Protein AF-A0A1F6D9T3-F1 (afdb_monomer)

Nearest PDB structures (foldseek):
  8p7x-assembly1_y  TM=8.736E-01  e=2.909E-03  Mycoplasmoides pneumoniae M129
  8p8v-assembly1_y  TM=8.612E-01  e=8.980E-03  Mycoplasmoides pneumoniae M129
  7pak-assembly1_y  TM=8.271E-01  e=1.109E-02  Mycoplasmoides pneumoniae M129
  7m4v-assembly1_Z  TM=8.214E-01  e=1.370E-02  Acinetobacter baumannii AB0057
  7uvx-assembly1_Z  TM=8.320E-01  e=2.974E-02  Acinetobacter baumannii AB0057

Organism: NCBI:txid1798490

Radius of gyration: 23.86 Å; Cα contacts (8 Å, |Δi|>4): 48; chains: 1; bounding box: 59×32×56 Å

Solvent-accessible surface area (backbone atoms only — not comparable to full-atom values): 5859 Å² total; per-residue (Å²): 142,74,89,86,68,86,79,54,69,67,64,52,46,67,66,48,68,76,69,69,86,78,81,83,72,71,38,79,41,100,84,69,47,78,25,51,76,101,50,62,28,89,87,76,14,34,45,93,93,38,81,77,41,67,58,70,64,50,52,56,53,49,54,54,50,52,54,50,52,51,50,54,40,63,74,65,70,63,81,78,80,79,78,75,80,81,84,126

Sequence (88 aa):
MVVRMRANRSKTGMRRSHAAISGARLSKCECGANKIPHRACQACGKYNGKVVIDIVARTKREQRRTKRHEK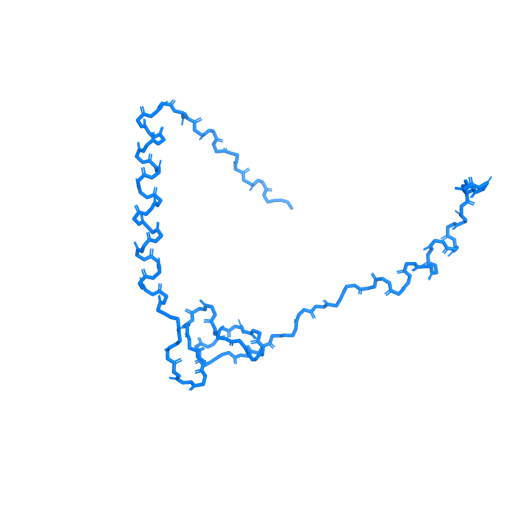ELKESGKETKEKVPEKT

Structure (mmCIF, N/CA/C/O backbone):
data_AF-A0A1F6D9T3-F1
#
_entry.id   AF-A0A1F6D9T3-F1
#
loop_
_atom_site.group_PDB
_atom_site.id
_atom_site.type_symbol
_atom_site.label_atom_id
_atom_site.label_alt_id
_atom_site.label_comp_id
_atom_site.label_asym_id
_atom_site.label_entity_id
_atom_site.label_seq_id
_atom_site.pdbx_PDB_ins_code
_atom_site.Cartn_x
_atom_site.Cartn_y
_atom_site.Cartn_z
_atom_site.occupancy
_atom_site.B_iso_or_equiv
_atom_site.auth_seq_id
_atom_site.auth_comp_id
_atom_site.auth_asym_id
_atom_site.auth_atom_id
_atom_site.pdbx_PDB_model_num
ATOM 1 N N . MET A 1 1 ? 38.006 -13.351 -9.477 1.00 75.94 1 MET A N 1
ATOM 2 C CA . MET A 1 1 ? 37.533 -12.529 -10.616 1.00 75.94 1 MET A CA 1
ATOM 3 C C . MET A 1 1 ? 37.507 -11.076 -10.162 1.00 75.94 1 MET A C 1
ATOM 5 O O . MET A 1 1 ? 36.789 -10.773 -9.221 1.00 75.94 1 MET A O 1
ATOM 9 N N . VAL A 1 2 ? 38.338 -10.211 -10.751 1.00 89.31 2 VAL A N 1
ATOM 10 C CA . VAL A 1 2 ? 38.474 -8.795 -10.353 1.00 89.31 2 VAL A CA 1
ATOM 11 C C . VAL A 1 2 ? 38.075 -7.914 -11.532 1.00 89.31 2 VAL A C 1
ATOM 13 O O . VAL A 1 2 ? 38.406 -8.222 -12.678 1.00 89.31 2 VAL A O 1
ATOM 16 N N . VAL A 1 3 ? 37.346 -6.829 -11.268 1.00 87.19 3 VAL A N 1
ATOM 17 C CA . VAL A 1 3 ? 37.012 -5.836 -12.295 1.00 87.19 3 VAL A CA 1
ATOM 18 C C . VAL A 1 3 ? 38.303 -5.167 -12.756 1.00 87.19 3 VAL A C 1
ATOM 20 O O . VAL A 1 3 ? 38.913 -4.400 -12.021 1.00 87.19 3 VAL A O 1
ATOM 23 N N . ARG A 1 4 ? 38.720 -5.480 -13.982 1.00 92.25 4 ARG A N 1
ATOM 24 C CA . ARG A 1 4 ? 39.999 -5.032 -14.547 1.00 92.25 4 ARG A CA 1
ATOM 25 C C . ARG A 1 4 ? 39.959 -3.610 -15.112 1.00 92.25 4 ARG A C 1
ATOM 27 O O . ARG A 1 4 ? 40.997 -2.970 -15.191 1.00 92.25 4 ARG A O 1
ATOM 34 N N . MET A 1 5 ? 38.782 -3.106 -15.495 1.00 92.31 5 MET A N 1
ATOM 35 C CA . MET A 1 5 ? 38.604 -1.752 -16.038 1.00 92.31 5 MET A CA 1
ATOM 36 C C . MET A 1 5 ? 37.256 -1.146 -15.643 1.00 92.31 5 MET A C 1
ATOM 38 O O . MET A 1 5 ? 36.266 -1.855 -15.444 1.00 92.31 5 MET A O 1
ATOM 42 N N . ARG A 1 6 ? 37.206 0.191 -15.583 1.00 92.00 6 ARG A N 1
ATOM 43 C CA . ARG A 1 6 ? 35.983 0.951 -15.301 1.00 92.00 6 ARG A CA 1
ATOM 44 C C . ARG A 1 6 ? 34.974 0.794 -16.442 1.00 92.00 6 ARG A C 1
ATOM 46 O O . ARG A 1 6 ? 35.297 0.996 -17.607 1.00 92.00 6 ARG A O 1
ATOM 53 N N . ALA A 1 7 ? 33.722 0.490 -16.104 1.00 92.25 7 ALA A N 1
ATOM 54 C CA . ALA A 1 7 ? 32.645 0.463 -17.087 1.00 92.25 7 ALA A CA 1
ATOM 55 C C . ALA A 1 7 ? 32.323 1.883 -17.590 1.00 92.25 7 ALA A C 1
ATOM 57 O O . ALA A 1 7 ? 32.149 2.807 -16.793 1.00 92.25 7 ALA A O 1
ATOM 58 N N . ASN A 1 8 ? 32.196 2.043 -18.911 1.00 95.25 8 ASN A N 1
ATOM 59 C CA . ASN A 1 8 ? 31.762 3.295 -19.533 1.00 95.25 8 ASN A CA 1
ATOM 60 C C . ASN A 1 8 ? 30.344 3.687 -19.045 1.00 95.25 8 ASN A C 1
ATOM 62 O O . ASN A 1 8 ? 29.515 2.820 -18.731 1.00 95.25 8 ASN A O 1
ATOM 66 N N . ARG A 1 9 ? 30.047 4.994 -19.006 1.00 94.94 9 ARG A N 1
ATOM 67 C CA . ARG A 1 9 ? 28.711 5.536 -18.713 1.00 94.94 9 ARG A CA 1
ATOM 68 C C . ARG A 1 9 ? 27.646 4.927 -19.622 1.00 94.94 9 ARG A C 1
ATOM 70 O O . ARG A 1 9 ? 26.623 4.501 -19.102 1.00 94.94 9 ARG A O 1
ATOM 77 N N . SER A 1 10 ? 27.918 4.794 -20.924 1.00 96.38 10 SER A N 1
ATOM 78 C CA . SER A 1 10 ? 26.980 4.179 -21.880 1.00 96.38 10 SER A CA 1
ATOM 79 C C . SER A 1 10 ? 26.616 2.737 -21.489 1.00 96.38 10 SER A C 1
ATOM 81 O O . SER A 1 10 ? 25.444 2.417 -21.307 1.00 96.38 10 SER A O 1
ATOM 83 N N . LYS A 1 11 ? 27.6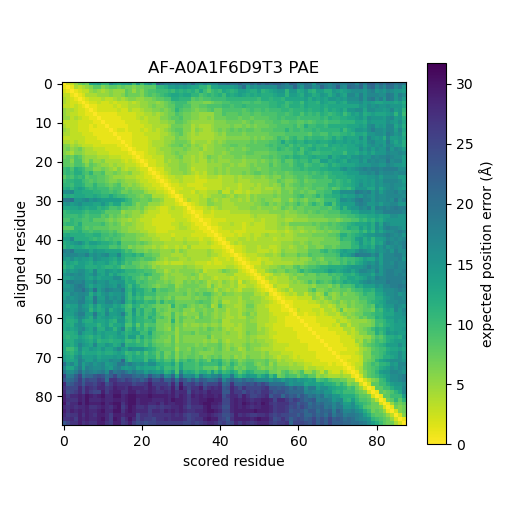20 1.897 -21.187 1.00 94.62 11 LYS A N 1
ATOM 84 C CA . LYS A 1 11 ? 27.420 0.507 -20.730 1.00 94.62 11 LYS A CA 1
ATOM 85 C C . LYS A 1 11 ? 26.639 0.429 -19.413 1.00 94.62 11 LYS A C 1
ATOM 87 O O . LYS A 1 11 ? 25.823 -0.467 -19.216 1.00 94.62 11 LYS A O 1
ATOM 92 N N . THR A 1 12 ? 26.882 1.371 -18.503 1.00 94.50 12 THR A N 1
ATOM 93 C CA . THR A 1 12 ? 26.138 1.457 -17.238 1.00 94.50 12 THR A CA 1
ATOM 94 C C . THR A 1 12 ? 24.688 1.893 -17.467 1.00 94.50 12 THR A C 1
ATOM 96 O O . THR A 1 12 ? 23.791 1.333 -16.840 1.00 94.50 12 THR A O 1
ATOM 99 N N . GLY A 1 13 ? 24.455 2.847 -18.373 1.00 95.75 13 GLY A N 1
ATOM 100 C CA . GLY A 1 13 ? 23.129 3.329 -18.761 1.00 95.75 13 GLY A CA 1
ATOM 101 C C . GLY A 1 13 ? 22.289 2.247 -19.435 1.00 95.75 13 GLY A C 1
ATOM 102 O O . GLY A 1 13 ? 21.178 1.992 -18.989 1.00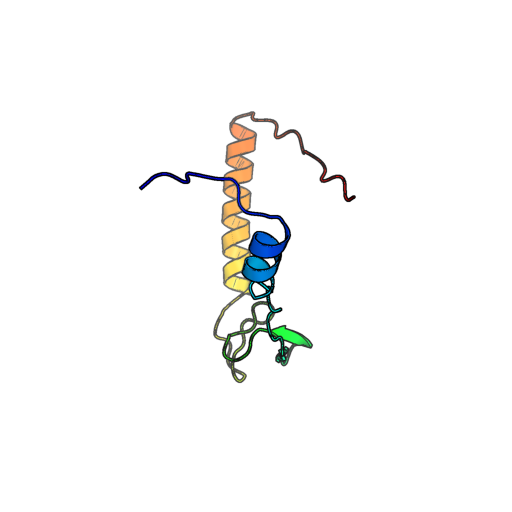 95.75 13 GLY A O 1
ATOM 103 N N . MET A 1 14 ? 22.854 1.528 -20.409 1.00 96.44 14 MET A N 1
ATOM 104 C CA . MET A 1 14 ? 22.197 0.388 -21.069 1.00 96.44 14 MET A CA 1
ATOM 105 C C . MET A 1 14 ? 21.850 -0.737 -20.0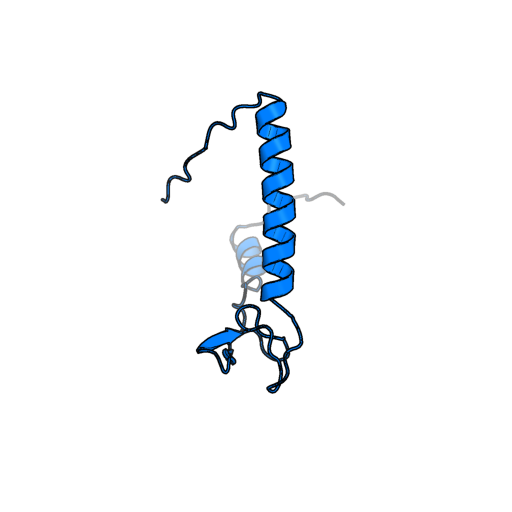92 1.00 96.44 14 MET A C 1
ATOM 107 O O . MET A 1 14 ? 20.822 -1.383 -20.223 1.00 96.44 14 MET A O 1
ATOM 111 N N . ARG A 1 15 ? 22.681 -0.977 -19.073 1.00 94.62 15 ARG A N 1
ATOM 112 C CA . ARG A 1 15 ? 22.339 -1.967 -18.045 1.00 94.62 15 ARG A CA 1
ATOM 113 C C . ARG A 1 15 ? 21.182 -1.495 -17.160 1.00 94.62 15 ARG A C 1
ATOM 115 O O . ARG A 1 15 ? 20.383 -2.307 -16.710 1.00 94.62 15 ARG A O 1
ATOM 122 N N . ARG A 1 16 ? 21.116 -0.194 -16.864 1.00 95.69 16 ARG A N 1
ATOM 123 C CA . ARG A 1 16 ? 20.084 0.400 -15.999 1.00 95.69 16 ARG A CA 1
ATOM 124 C C . ARG A 1 16 ? 18.790 0.757 -16.736 1.00 95.69 16 ARG A C 1
ATOM 126 O O . ARG A 1 16 ? 17.803 1.003 -16.057 1.00 95.69 16 ARG A O 1
ATOM 133 N N . SER A 1 17 ? 18.757 0.751 -18.069 1.00 94.94 17 SER A N 1
ATOM 134 C CA . SER A 1 17 ? 17.559 1.097 -18.855 1.00 94.94 17 SER A CA 1
ATOM 135 C C . SER A 1 17 ? 16.366 0.182 -18.566 1.00 94.94 17 SER A C 1
ATOM 137 O O . SER A 1 17 ? 15.225 0.620 -18.633 1.00 94.94 17 SER A O 1
ATOM 139 N N . HIS A 1 18 ? 16.626 -1.071 -18.194 1.00 93.69 18 HIS A N 1
ATOM 140 C CA . HIS A 1 18 ? 15.595 -2.048 -17.846 1.00 93.69 18 HIS A CA 1
ATOM 141 C C . HIS A 1 18 ? 15.204 -2.024 -16.360 1.00 93.69 18 HIS A C 1
ATOM 143 O O . HIS A 1 18 ? 14.250 -2.687 -15.966 1.00 93.69 18 HIS A O 1
ATOM 149 N N . ALA A 1 19 ? 15.918 -1.267 -15.521 1.00 93.44 19 ALA A N 1
ATOM 150 C CA . ALA A 1 19 ? 15.699 -1.212 -14.076 1.00 93.44 19 ALA A CA 1
ATOM 151 C C . ALA A 1 19 ? 14.642 -0.160 -13.687 1.00 93.44 19 ALA A C 1
ATOM 153 O O . ALA A 1 19 ? 14.843 0.622 -12.757 1.00 93.44 19 ALA A O 1
ATOM 154 N N . ALA A 1 20 ? 13.526 -0.115 -14.418 1.00 94.56 20 ALA A N 1
ATOM 155 C CA . ALA A 1 20 ? 12.420 0.786 -14.119 1.00 94.56 20 ALA A CA 1
ATOM 156 C C . ALA A 1 20 ? 11.532 0.201 -13.009 1.00 94.56 20 ALA A C 1
ATOM 158 O O . ALA A 1 20 ? 11.115 -0.956 -13.073 1.00 94.56 20 ALA A O 1
ATOM 159 N N . ILE A 1 21 ? 11.218 1.007 -11.994 1.00 93.06 21 ILE A N 1
ATOM 160 C CA . ILE A 1 21 ? 10.283 0.623 -10.931 1.00 93.06 21 ILE A CA 1
ATOM 161 C C . ILE A 1 21 ? 8.867 0.941 -11.414 1.00 93.06 21 ILE A C 1
ATOM 163 O O . ILE A 1 21 ? 8.565 2.086 -11.746 1.00 93.06 21 ILE A O 1
ATOM 167 N N . SER A 1 22 ? 7.996 -0.069 -11.456 1.00 92.12 22 SER A N 1
ATOM 168 C CA . SER A 1 22 ? 6.582 0.119 -11.792 1.00 92.12 22 SER A CA 1
ATOM 169 C C . SER A 1 22 ? 5.749 0.417 -10.543 1.00 92.12 22 SER A C 1
ATOM 171 O O . SER A 1 22 ? 5.999 -0.113 -9.460 1.00 92.12 22 SER A O 1
ATOM 173 N N . GLY A 1 23 ? 4.754 1.294 -10.695 1.00 91.25 23 GLY A N 1
ATOM 174 C CA . GLY A 1 23 ? 3.813 1.622 -9.627 1.00 91.25 23 GLY A CA 1
ATOM 175 C C . GLY A 1 23 ? 2.851 0.472 -9.320 1.00 91.25 23 GLY A C 1
ATOM 176 O O . GLY A 1 23 ? 2.522 -0.343 -10.185 1.00 91.25 23 GLY A O 1
ATOM 177 N N . ALA A 1 24 ? 2.358 0.422 -8.083 1.00 90.19 24 ALA A N 1
ATOM 178 C CA . ALA A 1 24 ? 1.340 -0.545 -7.691 1.00 90.19 24 ALA A CA 1
ATOM 179 C C . ALA A 1 24 ? -0.015 -0.219 -8.34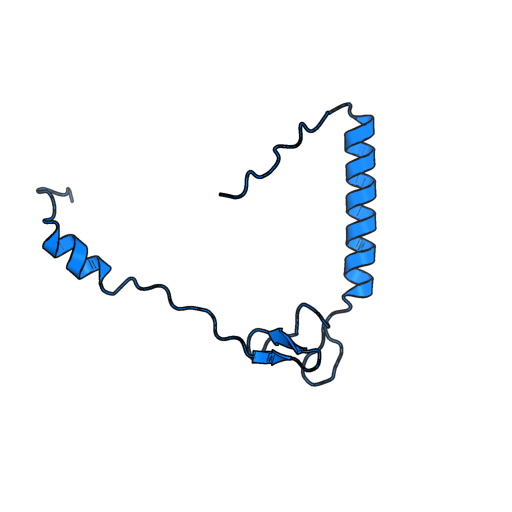1 1.00 90.19 24 ALA A C 1
ATOM 181 O O . ALA A 1 24 ? -0.436 0.937 -8.394 1.00 90.19 24 ALA A O 1
ATOM 182 N N . ARG A 1 25 ? -0.736 -1.254 -8.787 1.00 90.12 25 ARG A N 1
ATOM 183 C CA . ARG A 1 25 ? -2.111 -1.111 -9.283 1.00 90.12 25 ARG A CA 1
ATOM 184 C C . ARG A 1 25 ? -3.078 -1.014 -8.108 1.00 90.12 25 ARG A C 1
ATOM 186 O O . ARG A 1 25 ? -3.132 -1.916 -7.271 1.00 90.12 25 ARG A O 1
ATOM 193 N N . LEU A 1 26 ? -3.853 0.065 -8.070 1.00 91.88 26 LEU A N 1
ATOM 194 C CA . LEU A 1 26 ? -4.856 0.322 -7.041 1.00 91.88 26 LEU A CA 1
ATOM 195 C C . LEU A 1 26 ? -6.262 0.267 -7.643 1.00 91.88 26 LEU A C 1
ATOM 197 O O . LEU A 1 26 ? -6.491 0.682 -8.774 1.00 91.88 26 LEU A O 1
ATOM 201 N N . SER A 1 27 ? -7.202 -0.255 -6.863 1.00 88.25 27 SER A N 1
ATOM 202 C CA . SER A 1 27 ? -8.622 -0.377 -7.197 1.00 88.25 27 SER A CA 1
ATOM 203 C C . SER A 1 27 ? -9.465 0.320 -6.134 1.00 88.25 27 SER A C 1
ATOM 205 O O . SER A 1 27 ? -9.071 0.370 -4.968 1.00 88.25 27 SER A O 1
ATOM 207 N N . LYS A 1 28 ? -10.630 0.850 -6.512 1.00 88.88 28 LYS A N 1
ATOM 208 C CA . LYS A 1 28 ? -11.553 1.451 -5.543 1.00 88.88 28 LYS A CA 1
ATOM 209 C C . LYS A 1 28 ? -12.198 0.357 -4.691 1.00 88.88 28 LYS A C 1
ATOM 211 O O . LYS A 1 28 ? -12.651 -0.669 -5.199 1.00 88.88 28 LYS A O 1
ATOM 216 N N . CYS A 1 29 ? -12.215 0.559 -3.381 1.00 87.75 29 CYS A N 1
ATOM 217 C CA . CYS A 1 29 ? -12.967 -0.266 -2.447 1.00 87.75 29 CYS A CA 1
ATOM 218 C C . CYS A 1 29 ? -14.398 0.264 -2.277 1.00 87.75 29 CYS A C 1
ATOM 220 O O . CYS A 1 29 ? -14.670 1.426 -2.554 1.00 87.75 29 CYS A O 1
ATOM 222 N N . GLU A 1 30 ? -15.287 -0.567 -1.733 1.00 82.81 30 GLU A N 1
ATOM 223 C CA . GLU A 1 30 ? -16.675 -0.224 -1.375 1.00 82.81 30 GLU A CA 1
ATOM 224 C C . GLU A 1 30 ? -16.781 0.982 -0.424 1.00 82.81 30 GLU A C 1
ATOM 226 O O . GLU A 1 30 ? -17.778 1.686 -0.416 1.00 82.81 30 GLU A O 1
ATOM 231 N N . CYS A 1 31 ? -15.738 1.253 0.364 1.00 83.56 31 CYS A N 1
ATOM 232 C CA . CYS A 1 31 ? -15.652 2.408 1.259 1.00 83.56 31 CYS A CA 1
ATOM 233 C C . CYS A 1 31 ? -15.061 3.667 0.596 1.00 83.56 31 CYS A C 1
ATOM 235 O O . CYS A 1 31 ? -14.782 4.639 1.288 1.00 83.56 31 CYS A O 1
ATOM 237 N N . GLY A 1 32 ? -14.780 3.635 -0.710 1.00 83.50 32 GLY A N 1
ATOM 238 C CA . GLY A 1 32 ? -14.145 4.730 -1.453 1.00 83.50 32 GLY A CA 1
ATOM 239 C C . GLY A 1 32 ? -12.613 4.772 -1.374 1.00 83.50 32 GLY A C 1
ATOM 240 O O . GLY A 1 32 ? -11.984 5.443 -2.187 1.00 83.50 32 GLY A O 1
ATOM 241 N N . ALA A 1 33 ? -11.988 4.025 -0.458 1.00 87.38 33 ALA A N 1
ATOM 242 C CA . ALA A 1 33 ? -10.531 3.975 -0.335 1.00 87.38 33 ALA A CA 1
ATOM 243 C C . ALA A 1 33 ? -9.870 3.140 -1.447 1.00 87.38 33 ALA A C 1
ATOM 245 O O . ALA A 1 33 ? -10.425 2.144 -1.915 1.00 87.38 33 ALA A O 1
ATOM 246 N N . ASN A 1 34 ? -8.638 3.494 -1.813 1.00 90.25 34 ASN A N 1
ATOM 247 C CA . ASN A 1 34 ? -7.822 2.703 -2.731 1.00 90.25 34 ASN A CA 1
ATOM 248 C C . ASN A 1 34 ? -7.306 1.431 -2.040 1.00 90.25 34 ASN A C 1
ATOM 250 O O . ASN A 1 34 ? -6.719 1.488 -0.960 1.00 90.25 34 ASN A O 1
ATOM 254 N N . LYS A 1 35 ? -7.496 0.275 -2.677 1.00 89.44 35 LYS A N 1
ATOM 255 C CA . LYS A 1 35 ? -7.007 -1.029 -2.219 1.00 89.44 35 LYS A CA 1
ATOM 256 C C . LYS A 1 35 ? -6.253 -1.764 -3.321 1.00 89.44 35 LYS A C 1
ATOM 258 O O . LYS A 1 35 ? -6.527 -1.594 -4.510 1.00 89.44 35 LYS A O 1
ATOM 263 N N . ILE A 1 36 ? -5.341 -2.638 -2.913 1.00 90.69 36 ILE A N 1
ATOM 264 C CA . ILE A 1 36 ? -4.695 -3.589 -3.820 1.00 90.69 36 ILE A CA 1
ATOM 265 C C . ILE A 1 36 ? -5.736 -4.655 -4.217 1.00 90.69 36 ILE A C 1
ATOM 267 O O . ILE A 1 36 ? -6.454 -5.144 -3.336 1.00 90.69 36 ILE A O 1
ATOM 271 N N . PRO A 1 37 ? -5.837 -5.032 -5.504 1.00 89.19 37 PRO A N 1
ATOM 272 C CA . PRO A 1 37 ? -6.685 -6.139 -5.942 1.00 89.19 37 PRO A CA 1
ATOM 273 C C . PRO A 1 37 ? -6.406 -7.431 -5.155 1.00 89.19 37 PRO A C 1
ATOM 275 O O . PRO A 1 37 ? -5.276 -7.680 -4.739 1.00 89.19 37 PRO A O 1
ATOM 278 N N . HIS A 1 38 ? -7.437 -8.253 -4.936 1.00 88.25 38 HIS A N 1
ATOM 279 C CA . HIS A 1 38 ? -7.367 -9.520 -4.180 1.00 88.25 38 HIS A CA 1
ATOM 280 C C . HIS A 1 38 ? -6.901 -9.409 -2.716 1.00 88.25 38 HIS A C 1
ATOM 282 O O . HIS A 1 38 ? -6.595 -10.421 -2.088 1.00 88.25 38 HIS A O 1
ATOM 288 N N . ARG A 1 39 ? -6.859 -8.202 -2.138 1.00 87.81 39 ARG A N 1
ATOM 289 C CA . ARG A 1 39 ? -6.595 -7.996 -0.707 1.00 87.81 39 ARG A CA 1
ATOM 290 C C . ARG A 1 39 ? -7.799 -7.376 -0.008 1.00 87.81 39 ARG A C 1
ATOM 292 O O . ARG A 1 39 ? -8.563 -6.612 -0.602 1.00 87.81 39 ARG A O 1
ATOM 299 N N . ALA A 1 40 ? -7.937 -7.682 1.281 1.00 88.00 40 ALA A N 1
ATOM 300 C CA . ALA A 1 40 ? -8.853 -6.961 2.152 1.00 88.00 40 ALA A CA 1
ATOM 301 C C . ALA A 1 40 ? -8.434 -5.488 2.252 1.00 88.00 40 ALA A C 1
ATOM 303 O O . ALA A 1 40 ? -7.243 -5.160 2.264 1.00 88.00 40 ALA A O 1
ATOM 304 N N . CYS A 1 41 ? -9.415 -4.591 2.306 1.00 88.38 41 CYS A N 1
ATOM 305 C CA . CYS A 1 41 ? -9.139 -3.167 2.429 1.00 88.38 41 CYS A CA 1
ATOM 306 C C . CYS A 1 41 ? -8.551 -2.851 3.809 1.00 88.38 41 CYS A C 1
ATOM 308 O O . CYS A 1 41 ? -9.135 -3.214 4.825 1.00 88.38 41 CYS A O 1
ATOM 310 N N . GLN A 1 42 ? -7.434 -2.124 3.853 1.00 82.88 42 GLN A N 1
ATOM 311 C CA . GLN A 1 42 ? -6.811 -1.710 5.116 1.00 82.88 42 GLN A CA 1
ATOM 312 C C . GLN A 1 42 ? -7.634 -0.659 5.872 1.00 82.88 42 GLN A C 1
ATOM 314 O O . GLN A 1 42 ? -7.495 -0.549 7.083 1.00 82.88 42 GLN A O 1
ATOM 319 N N . ALA A 1 43 ? -8.489 0.092 5.170 1.00 85.12 43 ALA A N 1
ATOM 320 C CA . ALA A 1 43 ? -9.295 1.157 5.761 1.00 85.12 43 ALA A CA 1
ATOM 321 C C . ALA A 1 43 ? -10.620 0.653 6.356 1.00 85.12 43 ALA A C 1
ATOM 323 O O . ALA A 1 43 ? -11.008 1.100 7.428 1.00 85.12 43 ALA A O 1
ATOM 324 N N . CYS A 1 44 ? -11.322 -0.270 5.683 1.00 84.69 44 CYS A N 1
ATOM 325 C CA . CYS A 1 44 ? -12.614 -0.788 6.161 1.00 84.69 44 CYS A CA 1
ATOM 326 C C . CYS A 1 44 ? -12.587 -2.255 6.613 1.00 84.69 44 CYS A C 1
ATOM 328 O O . CYS A 1 44 ? -13.569 -2.729 7.172 1.00 84.69 44 CYS A O 1
ATOM 330 N N . GLY A 1 45 ? -11.495 -2.986 6.372 1.00 86.06 45 GLY A N 1
ATOM 331 C CA . GLY A 1 45 ? -11.311 -4.362 6.843 1.00 86.06 45 GLY A CA 1
ATOM 332 C C . GLY A 1 45 ? -12.150 -5.393 6.092 1.00 86.06 45 GLY A C 1
ATOM 333 O O . GLY A 1 45 ? -12.157 -6.571 6.455 1.00 86.06 45 GLY A O 1
ATOM 334 N N . LYS A 1 46 ? -12.855 -4.960 5.041 1.00 86.62 46 LYS A N 1
ATOM 335 C CA . LYS A 1 46 ? -13.768 -5.793 4.262 1.00 86.62 46 LYS A CA 1
ATOM 336 C C . LYS A 1 46 ? -13.108 -6.374 3.015 1.00 86.62 46 LYS A C 1
ATOM 338 O O . LYS A 1 46 ? -12.279 -5.728 2.361 1.00 86.62 46 LYS A O 1
ATOM 343 N N . TYR A 1 47 ? -13.523 -7.588 2.677 1.00 88.19 47 TYR A N 1
ATOM 344 C CA . TYR A 1 47 ? -13.254 -8.263 1.411 1.00 88.19 47 TYR A CA 1
ATOM 345 C C . TYR A 1 47 ? -14.531 -8.983 0.969 1.00 88.19 47 TYR A C 1
ATOM 347 O O . TYR A 1 47 ? -15.103 -9.745 1.746 1.00 88.19 47 TYR A O 1
ATOM 355 N N . ASN A 1 48 ? -14.987 -8.726 -0.260 1.00 81.81 48 ASN A N 1
ATOM 356 C CA . ASN A 1 48 ? -16.218 -9.289 -0.829 1.00 81.81 48 ASN A CA 1
ATOM 357 C C . ASN A 1 48 ? -17.438 -9.135 0.104 1.00 81.81 48 ASN A C 1
ATOM 359 O O . ASN A 1 48 ? -18.086 -10.122 0.453 1.00 81.81 48 ASN A O 1
ATOM 363 N N . GLY A 1 49 ? -17.694 -7.913 0.586 1.00 80.62 49 GLY A N 1
ATOM 364 C CA . GLY A 1 49 ? -18.804 -7.602 1.497 1.00 80.62 49 GLY A CA 1
ATOM 365 C C . GLY A 1 49 ? -18.691 -8.153 2.928 1.00 80.62 49 GLY A C 1
ATOM 366 O O . GLY A 1 49 ? -19.469 -7.755 3.793 1.00 80.62 49 GLY A O 1
ATOM 367 N N . LYS A 1 50 ? -17.714 -9.020 3.226 1.00 83.75 50 LYS A N 1
ATOM 368 C CA . LYS A 1 50 ? -17.510 -9.606 4.561 1.00 83.75 50 LYS A CA 1
ATOM 369 C C . LYS A 1 50 ? -16.425 -8.859 5.326 1.00 83.75 50 LYS A C 1
ATOM 371 O O . LYS A 1 50 ? -15.404 -8.481 4.750 1.00 83.75 50 LYS A O 1
ATOM 376 N N . VAL A 1 51 ? -16.626 -8.666 6.629 1.00 86.56 51 VAL A N 1
ATOM 377 C CA . VAL A 1 51 ? -15.591 -8.141 7.532 1.00 86.56 51 VAL A CA 1
ATOM 378 C C . VAL A 1 51 ? -14.596 -9.264 7.805 1.00 86.56 51 VAL A C 1
ATOM 380 O O . VAL A 1 51 ? -14.948 -10.274 8.404 1.00 86.56 51 VAL A O 1
ATOM 383 N N . VAL A 1 52 ? -13.367 -9.106 7.313 1.00 84.25 52 VAL A N 1
ATOM 384 C CA . VAL A 1 52 ? -12.273 -10.074 7.509 1.00 84.25 52 VAL A CA 1
ATOM 385 C C . VAL A 1 52 ? -11.303 -9.576 8.579 1.00 84.25 52 VAL A C 1
ATOM 387 O O . VAL A 1 52 ? -10.678 -10.368 9.277 1.00 84.25 52 VAL A O 1
ATOM 390 N N . ILE A 1 53 ? -11.176 -8.254 8.718 1.00 82.94 53 ILE A N 1
ATOM 391 C CA . ILE A 1 53 ? -10.294 -7.609 9.687 1.00 82.94 53 ILE A CA 1
ATOM 392 C C . ILE A 1 53 ? -11.127 -6.674 10.560 1.00 82.94 53 ILE A C 1
ATOM 394 O O . ILE A 1 53 ? -11.625 -5.655 10.080 1.00 82.94 53 ILE A O 1
ATOM 398 N N . ASP A 1 54 ? -11.201 -6.968 11.857 1.00 83.12 54 ASP A N 1
ATOM 399 C CA . ASP A 1 54 ? -11.755 -6.043 12.846 1.00 83.12 54 ASP A CA 1
ATOM 400 C C . ASP A 1 54 ? -10.760 -4.923 13.158 1.00 83.12 54 ASP A C 1
ATOM 402 O O . ASP A 1 54 ? -9.952 -4.985 14.092 1.00 83.12 54 ASP A O 1
ATOM 406 N N . ILE A 1 55 ? -10.830 -3.858 12.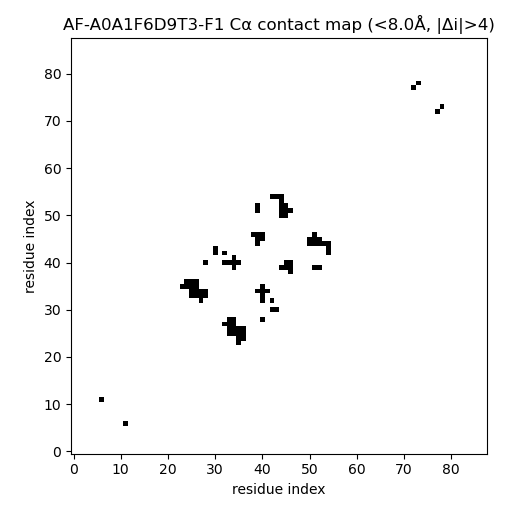361 1.00 85.00 55 ILE A N 1
ATOM 407 C CA . ILE A 1 55 ? -9.971 -2.680 12.522 1.00 85.00 55 ILE A CA 1
ATOM 408 C C . ILE A 1 55 ? -10.197 -2.029 13.890 1.00 85.00 55 ILE A C 1
ATOM 410 O O . ILE A 1 55 ? -9.235 -1.645 14.548 1.00 85.00 55 ILE A O 1
ATOM 414 N N . VAL A 1 56 ? -11.443 -1.976 14.367 1.00 85.56 56 VAL A N 1
ATOM 415 C CA . VAL A 1 56 ? -11.797 -1.359 15.657 1.00 85.56 56 VAL A CA 1
ATOM 416 C C . VAL A 1 56 ? -11.152 -2.092 16.838 1.00 85.56 56 VAL A C 1
ATOM 418 O O . VAL A 1 56 ? -10.612 -1.471 17.755 1.00 85.56 56 VAL A O 1
ATOM 421 N N . ALA A 1 57 ? -11.166 -3.426 16.823 1.00 85.94 57 ALA A N 1
ATOM 422 C CA . ALA A 1 57 ? -10.535 -4.218 17.877 1.00 85.94 57 ALA A CA 1
ATOM 423 C C . ALA A 1 57 ? -9.009 -4.042 17.862 1.00 85.94 57 ALA A C 1
ATOM 425 O O . ALA A 1 57 ? -8.373 -3.918 18.916 1.00 85.94 57 ALA A O 1
ATOM 426 N N . ARG A 1 58 ? -8.425 -3.984 16.659 1.00 82.75 58 ARG A N 1
ATOM 427 C CA . ARG A 1 58 ? -6.990 -3.784 16.465 1.00 82.75 58 ARG A CA 1
ATOM 428 C C . ARG A 1 58 ? -6.523 -2.413 16.961 1.00 82.75 58 ARG A C 1
ATOM 430 O O . ARG A 1 58 ? -5.589 -2.371 17.762 1.00 82.75 58 ARG A O 1
ATOM 437 N N . THR A 1 59 ? -7.190 -1.325 16.576 1.00 86.94 59 THR A N 1
ATOM 438 C CA . THR A 1 59 ? -6.814 0.039 16.998 1.00 86.94 59 THR A CA 1
ATOM 439 C C . THR A 1 59 ? -6.914 0.203 18.511 1.00 86.94 59 THR A C 1
ATOM 441 O O . THR A 1 59 ? -5.993 0.725 19.138 1.00 86.94 59 THR A O 1
ATOM 444 N N . LYS A 1 60 ? -7.964 -0.338 19.142 1.00 91.31 60 LYS A N 1
ATOM 445 C CA . LYS A 1 60 ? -8.106 -0.333 20.608 1.00 91.31 60 LYS A CA 1
ATOM 446 C C . LYS A 1 60 ? -6.956 -1.067 21.304 1.00 91.31 60 LYS A C 1
ATOM 448 O O . LYS A 1 60 ? -6.489 -0.639 22.362 1.00 91.31 60 LYS A O 1
ATOM 453 N N . ARG A 1 61 ? -6.492 -2.186 20.736 1.00 8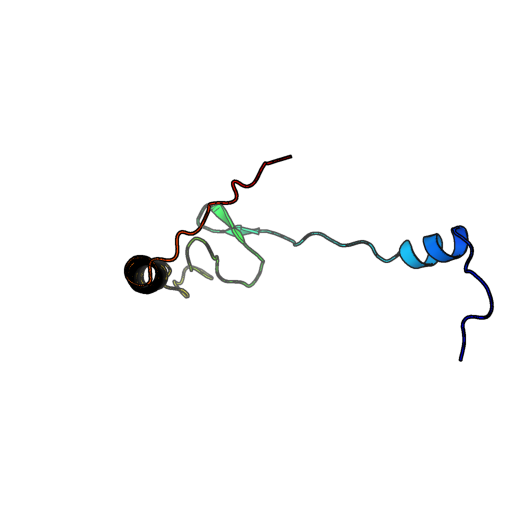9.69 61 ARG A N 1
ATOM 454 C CA . ARG A 1 61 ? -5.355 -2.954 21.272 1.00 89.69 61 ARG A CA 1
ATOM 455 C C . ARG A 1 61 ? -4.041 -2.188 21.135 1.00 89.69 61 ARG A C 1
ATOM 457 O O . ARG A 1 61 ? -3.259 -2.178 22.083 1.00 89.69 61 ARG A O 1
ATOM 464 N N . GLU A 1 62 ? -3.815 -1.552 19.991 1.00 89.62 62 GLU A N 1
ATOM 465 C CA . GLU A 1 62 ? -2.630 -0.728 19.730 1.00 89.62 62 GLU A CA 1
ATOM 466 C C . GLU A 1 62 ? -2.589 0.486 20.667 1.00 89.62 62 GLU A C 1
ATOM 468 O O . GLU A 1 62 ? -1.597 0.655 21.370 1.00 89.62 62 GLU A O 1
ATOM 473 N N . GLN A 1 63 ? -3.698 1.217 20.822 1.00 91.69 63 GLN A N 1
ATOM 474 C CA . GLN A 1 63 ? -3.813 2.335 21.772 1.00 91.69 63 GLN A CA 1
ATOM 475 C C . GLN A 1 63 ? -3.495 1.931 23.219 1.00 91.69 63 GLN A C 1
ATOM 477 O O . GLN A 1 63 ? -2.910 2.698 23.978 1.00 91.69 63 GLN A O 1
ATOM 482 N N . ARG A 1 64 ? -3.885 0.722 23.642 1.00 92.56 64 ARG A N 1
ATOM 483 C CA . ARG A 1 64 ? -3.537 0.215 24.980 1.00 92.56 64 ARG A CA 1
ATOM 484 C C . ARG A 1 64 ? -2.041 -0.053 25.123 1.00 92.56 64 ARG A C 1
ATOM 486 O O . ARG A 1 64 ? -1.507 0.133 26.210 1.00 92.56 64 ARG A O 1
ATOM 493 N N . ARG A 1 65 ? -1.381 -0.519 24.059 1.00 92.25 65 ARG A N 1
ATOM 494 C CA . ARG A 1 65 ? 0.066 -0.777 24.053 1.00 92.25 65 ARG A CA 1
ATOM 495 C C . ARG A 1 65 ? 0.859 0.525 24.043 1.00 92.25 65 ARG A C 1
ATOM 497 O O . ARG A 1 65 ? 1.762 0.656 24.860 1.00 92.25 65 ARG A O 1
ATOM 504 N N . THR A 1 66 ? 0.487 1.486 23.196 1.00 91.44 66 THR A N 1
ATOM 505 C CA . THR A 1 66 ? 1.164 2.791 23.129 1.00 91.44 66 THR A CA 1
ATOM 506 C C . THR A 1 66 ? 1.061 3.531 24.455 1.00 91.44 66 THR A C 1
ATOM 508 O O . THR A 1 66 ? 2.081 3.945 24.981 1.00 91.44 66 THR A O 1
ATOM 511 N N . LYS A 1 67 ? -0.124 3.563 25.080 1.00 93.50 67 LYS A N 1
ATOM 512 C CA . LYS A 1 67 ? -0.312 4.184 26.403 1.00 93.50 67 LYS A CA 1
ATOM 513 C C . LYS A 1 67 ? 0.555 3.565 27.504 1.00 93.50 67 LYS A C 1
ATOM 515 O O . LYS A 1 67 ? 1.014 4.279 28.387 1.00 93.50 67 LYS A O 1
ATOM 520 N N . ARG A 1 68 ? 0.761 2.241 27.487 1.00 91.94 68 ARG A N 1
ATOM 521 C CA . ARG A 1 68 ? 1.656 1.564 28.448 1.00 91.94 68 ARG A CA 1
ATOM 522 C C . ARG A 1 68 ? 3.109 1.966 28.213 1.00 91.94 68 ARG A C 1
ATOM 524 O O . ARG A 1 68 ? 3.771 2.380 29.151 1.00 91.94 68 ARG A O 1
ATOM 531 N N . HIS A 1 69 ? 3.545 1.931 26.958 1.00 89.88 69 HIS A N 1
ATOM 532 C CA . HIS A 1 69 ? 4.899 2.313 26.568 1.00 89.88 69 HIS A CA 1
ATOM 533 C C . HIS A 1 69 ? 5.201 3.796 26.847 1.00 89.88 69 HIS A C 1
ATOM 535 O O . HIS A 1 69 ? 6.264 4.130 27.351 1.00 89.88 69 HIS A O 1
ATOM 541 N N . GLU A 1 70 ? 4.256 4.699 26.576 1.00 90.56 70 GLU A N 1
ATOM 542 C CA . GLU A 1 70 ? 4.370 6.125 26.914 1.00 90.56 70 GLU A CA 1
ATOM 543 C C . GLU A 1 70 ? 4.494 6.341 28.426 1.00 90.56 70 GLU A C 1
ATOM 545 O O . GLU A 1 70 ? 5.295 7.164 28.868 1.00 90.56 70 GLU A O 1
ATOM 550 N N . LYS A 1 71 ? 3.736 5.582 29.228 1.00 90.75 71 LYS A N 1
ATOM 551 C CA . LYS A 1 71 ? 3.829 5.625 30.690 1.00 90.75 71 LYS A CA 1
ATOM 552 C C . LYS A 1 71 ? 5.205 5.152 31.176 1.00 90.75 71 LYS A C 1
ATOM 554 O O . LYS A 1 71 ? 5.823 5.853 31.968 1.00 90.75 71 LYS A O 1
ATOM 559 N N . GLU A 1 72 ? 5.701 4.035 30.647 1.00 88.19 72 GLU A N 1
ATOM 560 C CA . GLU A 1 72 ? 7.037 3.497 30.950 1.00 88.19 72 GLU A CA 1
ATOM 561 C C . GLU A 1 72 ? 8.153 4.485 30.564 1.00 88.19 72 GLU A C 1
ATOM 563 O O . GLU A 1 72 ? 9.076 4.729 31.341 1.00 88.19 72 GLU A O 1
ATOM 568 N N . LEU A 1 73 ? 8.048 5.118 29.390 1.00 84.06 73 LEU A N 1
ATOM 569 C CA . LEU A 1 73 ? 8.996 6.143 28.949 1.00 84.06 73 LEU A CA 1
ATOM 570 C C . LEU A 1 73 ? 8.993 7.364 29.877 1.00 84.06 73 LEU A C 1
ATOM 572 O O . LEU A 1 73 ? 10.068 7.837 30.253 1.00 84.06 73 LEU A O 1
ATOM 576 N N . LYS A 1 74 ? 7.806 7.829 30.287 1.00 82.44 74 LYS A N 1
ATOM 577 C CA . LYS A 1 74 ? 7.636 8.961 31.209 1.00 82.44 74 LYS A CA 1
ATOM 578 C C .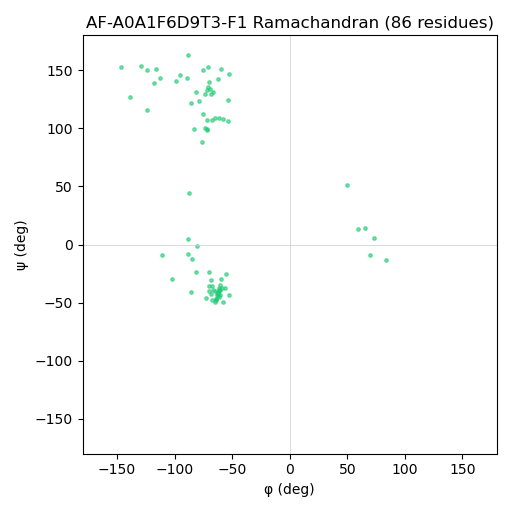 LYS A 1 74 ? 8.196 8.663 32.602 1.00 82.44 74 LYS A C 1
ATOM 580 O O . LYS A 1 74 ? 8.830 9.530 33.194 1.00 82.44 74 LYS A O 1
ATOM 585 N N . GLU A 1 75 ? 8.002 7.445 33.102 1.00 83.62 75 GLU A N 1
ATOM 586 C CA . GLU A 1 75 ? 8.566 6.975 34.376 1.00 83.62 75 GLU A CA 1
ATOM 587 C C . GLU A 1 75 ? 10.094 6.817 34.310 1.00 83.62 75 GLU A C 1
ATOM 589 O O . GLU A 1 75 ? 10.782 7.059 35.297 1.00 83.62 75 GLU A O 1
ATOM 594 N N . SER A 1 76 ? 10.644 6.486 33.137 1.00 80.00 76 SER A N 1
ATOM 595 C CA . SER A 1 76 ? 12.093 6.348 32.925 1.00 80.00 76 SER A CA 1
ATOM 596 C C . SER A 1 76 ? 12.857 7.668 32.717 1.00 80.00 76 SER A C 1
ATOM 598 O O . SER A 1 76 ? 14.072 7.636 32.522 1.00 80.00 76 SER A O 1
ATOM 600 N N . GLY A 1 77 ? 12.175 8.823 32.724 1.00 73.12 77 GLY A N 1
ATOM 601 C CA . GLY A 1 77 ? 12.800 10.151 32.623 1.00 73.12 77 GLY A CA 1
ATOM 602 C C . GLY A 1 77 ? 13.498 10.456 31.287 1.00 73.12 77 GLY A C 1
ATOM 603 O O . GLY A 1 77 ? 14.274 11.406 31.203 1.00 73.12 77 GLY A O 1
ATOM 604 N N . LYS A 1 78 ? 13.261 9.663 30.233 1.00 62.53 78 LYS A N 1
ATOM 605 C CA . LYS A 1 78 ? 13.851 9.889 28.905 1.00 62.53 78 LYS A CA 1
ATOM 606 C C . LYS A 1 78 ? 13.030 10.923 28.134 1.00 62.53 78 LYS A C 1
ATOM 608 O O . LYS A 1 78 ? 12.015 10.589 27.531 1.00 62.53 78 LYS A O 1
ATOM 613 N N . GLU A 1 79 ? 13.486 12.172 28.118 1.00 54.50 79 GLU A N 1
ATOM 614 C CA . GLU A 1 79 ? 12.941 13.204 27.232 1.00 54.50 79 GLU A CA 1
ATOM 615 C C . GLU A 1 79 ? 13.279 12.882 25.766 1.00 54.50 79 GLU A C 1
ATOM 617 O O . GLU A 1 79 ? 14.419 13.014 25.311 1.00 54.50 79 GLU A O 1
ATOM 622 N N . THR A 1 80 ? 12.287 12.450 24.990 1.00 50.16 80 THR A N 1
ATOM 623 C CA . THR A 1 80 ? 12.400 12.385 23.530 1.00 50.16 80 THR A CA 1
ATOM 624 C C . THR A 1 80 ? 12.331 13.799 22.964 1.00 50.16 80 THR A C 1
ATOM 626 O O . THR A 1 80 ? 11.248 14.354 22.809 1.00 50.16 80 THR A O 1
ATOM 629 N N . LYS A 1 81 ? 13.491 14.381 22.632 1.00 43.88 81 LYS A N 1
ATOM 630 C CA . LYS A 1 81 ? 13.577 15.568 21.768 1.00 43.88 81 LYS A CA 1
ATOM 631 C C . LYS A 1 81 ? 12.917 15.239 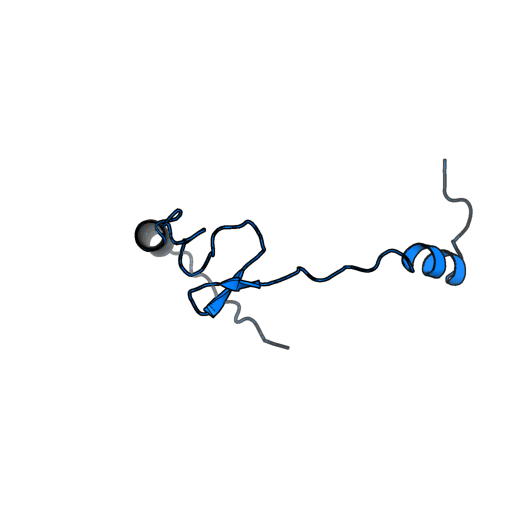20.428 1.00 43.88 81 LYS A C 1
ATOM 633 O O . LYS A 1 81 ? 13.454 14.454 19.645 1.00 43.88 81 LYS A O 1
ATOM 638 N N . GLU A 1 82 ? 11.745 15.809 20.178 1.00 48.50 82 GLU A N 1
ATOM 639 C CA . GLU A 1 82 ? 11.053 15.701 18.899 1.00 48.50 82 GLU A CA 1
ATOM 640 C C . GLU A 1 82 ? 11.929 16.315 17.798 1.00 48.50 82 GLU A C 1
ATOM 642 O O . GLU A 1 82 ? 12.117 17.528 17.717 1.00 48.50 82 GLU A O 1
ATOM 647 N N . LYS A 1 83 ? 12.486 15.468 16.928 1.00 41.78 83 LYS A N 1
ATOM 648 C CA . LYS A 1 83 ? 12.929 15.904 15.604 1.00 41.78 83 LYS A CA 1
ATOM 649 C C . LYS A 1 83 ? 11.665 16.162 14.790 1.00 41.78 83 LYS A C 1
ATOM 651 O O . LYS A 1 83 ? 11.047 15.226 14.287 1.00 41.78 83 LYS A O 1
ATOM 656 N N . VAL A 1 84 ? 11.278 17.430 14.700 1.00 41.31 84 VAL A N 1
ATOM 657 C CA . VAL A 1 84 ? 10.288 17.912 13.735 1.00 41.31 84 VAL A CA 1
ATOM 658 C C . VAL A 1 84 ? 10.745 17.456 12.342 1.00 41.31 84 VAL A C 1
ATOM 660 O O . VAL A 1 84 ? 11.888 17.733 11.972 1.00 41.31 84 VAL A O 1
ATOM 663 N N . PRO A 1 85 ? 9.926 16.733 11.560 1.00 44.22 85 PRO A N 1
ATOM 664 C CA . PRO A 1 85 ? 10.255 16.483 10.169 1.00 44.22 85 PRO A CA 1
ATOM 665 C C . PRO A 1 85 ? 10.074 17.798 9.405 1.00 44.22 85 PRO A C 1
ATOM 667 O O . PRO A 1 85 ? 8.950 18.179 9.072 1.00 44.22 85 PRO A O 1
ATOM 670 N N . GLU A 1 86 ? 11.177 18.503 9.146 1.00 47.31 86 GLU A N 1
ATOM 671 C CA . GLU A 1 86 ? 11.238 19.516 8.093 1.00 47.31 86 GLU A CA 1
ATOM 672 C C . GLU A 1 86 ? 10.782 18.857 6.788 1.00 47.31 86 GLU A C 1
ATOM 674 O O . GLU A 1 86 ? 11.468 18.013 6.212 1.00 47.31 86 GLU A O 1
ATOM 679 N N . LYS A 1 87 ? 9.571 19.198 6.347 1.00 45.69 87 LYS A N 1
ATOM 680 C CA . LYS A 1 87 ? 9.115 18.913 4.992 1.00 45.69 87 LYS A CA 1
ATOM 681 C C . LYS A 1 87 ? 9.868 19.859 4.057 1.00 45.69 87 LYS A C 1
ATOM 683 O O . LYS A 1 87 ? 9.567 21.050 4.042 1.00 45.69 87 LYS A O 1
ATOM 688 N N . THR A 1 88 ? 10.817 19.320 3.298 1.00 38.56 88 THR A N 1
ATOM 689 C CA . THR A 1 88 ? 11.237 19.838 1.985 1.00 38.56 88 THR A CA 1
ATOM 690 C C . THR A 1 88 ? 11.043 18.751 0.942 1.00 38.56 88 THR A C 1
ATOM 692 O O . THR A 1 88 ? 11.208 17.560 1.295 1.00 38.56 88 THR A O 1
#

Secondary structure (DSSP, 8-state):
----SPPPHHHHHHHHTT-PPPPPP-EE-TTS-EE-TTS--TTT-EETTEE-S-HHHHHHHHHHHHHHHHHHHHHTT-----------

pLDDT: mean 83.49, std 14.63, range [38.56, 96.44]

Foldseek 3Di:
DDDPDDDDPVRVCVVCVPVDDDDADWDQDPVRDTDHPPDQDPVQCDDPNDRNDPPVVVVVVVVVVVVVVVVVCVVVVDDDPDPDPPDD

InterPro domains:
  IPR002677 Large ribosomal subunit protein bL32 [MF_00340] (9-53)
  IPR002677 Large ribosomal subunit protein bL32 [PF01783] (9-54)
  IPR002677 Large ribosomal subunit protein bL32 [TIGR01031] (6-53)
  IPR011332 Zinc-binding ribosomal protein [SSF57829] (6-53)
  IPR044957 Large ribosomal subunit protein bL32, bacteria [PTHR35534] (4-54)

Mean predicted aligned error: 10.38 Å